Protein AF-A0A9J6GWI2-F1 (afdb_monomer_lite)

Sequence (89 aa):
MVHKEEVEEFGAKRQRTLDTTVAVFRQQQATKHKYPASSDLQKSFNRYVAEMVALVGLPLSVTKGLGFRRLIEFLKPELNPPSPRTISR

Radius of gyration: 20.44 Å; chains: 1; bounding box: 37×45×56 Å

Structure (mmCIF, N/CA/C/O backbone):
data_AF-A0A9J6GWI2-F1
#
_entry.id   AF-A0A9J6GWI2-F1
#
loop_
_atom_site.group_PDB
_atom_site.id
_atom_site.type_symbol
_atom_site.label_atom_id
_atom_site.label_alt_id
_atom_site.label_comp_id
_atom_site.label_asym_id
_atom_site.label_entity_id
_atom_site.label_seq_id
_atom_site.pdbx_PDB_ins_code
_atom_site.Cartn_x
_atom_site.Cartn_y
_atom_site.Cartn_z
_atom_site.occupancy
_atom_site.B_iso_or_equiv
_atom_site.auth_seq_id
_atom_site.auth_comp_id
_atom_site.auth_asym_id
_atom_site.auth_atom_id
_atom_site.pdbx_PDB_model_num
ATOM 1 N N . MET A 1 1 ? -23.647 -30.050 42.233 1.00 51.50 1 MET A N 1
ATOM 2 C CA . MET A 1 1 ? -24.190 -29.292 41.081 1.00 51.50 1 MET A CA 1
ATOM 3 C C . MET A 1 1 ? -23.638 -27.857 40.983 1.00 51.50 1 MET A C 1
ATOM 5 O O . MET A 1 1 ? -24.237 -27.055 40.295 1.00 51.50 1 MET A O 1
ATOM 9 N N . VAL A 1 2 ? -22.483 -27.524 41.585 1.00 53.97 2 VAL A N 1
ATOM 10 C CA . VAL A 1 2 ? -22.013 -26.118 41.695 1.00 53.97 2 VAL A CA 1
ATOM 11 C C . VAL A 1 2 ? -20.956 -25.734 40.638 1.00 53.97 2 VAL A C 1
ATOM 13 O O . VAL A 1 2 ? -20.744 -24.567 40.363 1.00 53.97 2 VAL A O 1
ATOM 16 N N . HIS A 1 3 ? -20.323 -26.698 39.962 1.00 54.44 3 HIS A N 1
ATOM 17 C CA . HIS A 1 3 ? -19.162 -26.416 39.098 1.00 54.44 3 HIS A CA 1
ATOM 18 C C . HIS A 1 3 ? -19.468 -26.078 37.632 1.00 54.44 3 HIS A C 1
ATOM 20 O O . HIS A 1 3 ? -18.537 -25.850 36.867 1.00 54.44 3 HIS A O 1
ATOM 26 N N . LYS A 1 4 ? -20.737 -26.069 37.202 1.00 55.97 4 LYS A N 1
ATOM 27 C CA . LYS A 1 4 ? -21.086 -25.800 35.793 1.00 55.97 4 LYS A CA 1
ATOM 28 C C . LYS A 1 4 ? -21.348 -24.317 35.507 1.00 55.97 4 LYS A C 1
ATOM 30 O O . LYS A 1 4 ? -20.991 -23.853 34.432 1.00 55.97 4 LYS A O 1
ATOM 35 N N . GLU A 1 5 ? -21.905 -23.580 36.468 1.00 55.75 5 GLU A N 1
ATOM 36 C CA . GLU A 1 5 ? -22.271 -22.167 36.283 1.00 55.75 5 GLU A CA 1
ATOM 37 C C . GLU A 1 5 ? -21.055 -21.228 36.318 1.00 55.75 5 GLU A C 1
ATOM 39 O O . GLU A 1 5 ? -20.951 -20.330 35.485 1.00 55.75 5 GLU A O 1
ATOM 44 N N . GLU A 1 6 ? -20.076 -21.475 37.196 1.00 53.91 6 GLU A N 1
ATOM 45 C CA . GLU A 1 6 ? -18.881 -20.620 37.295 1.00 53.91 6 GLU A CA 1
ATOM 46 C C . GLU A 1 6 ? -18.010 -20.659 36.027 1.00 53.91 6 GLU A C 1
ATOM 48 O O . GLU A 1 6 ? -17.383 -19.663 35.665 1.00 53.91 6 GLU A O 1
ATOM 53 N N . VAL A 1 7 ? -17.989 -21.792 35.315 1.00 57.25 7 VAL A N 1
ATOM 54 C CA . VAL A 1 7 ? -17.186 -21.967 34.093 1.00 57.25 7 VAL A CA 1
ATOM 55 C C . VAL A 1 7 ? -17.801 -21.210 32.911 1.00 57.25 7 VAL A C 1
ATOM 57 O O . VAL A 1 7 ? -17.069 -20.591 32.132 1.00 57.25 7 VAL A O 1
ATOM 60 N N . GLU A 1 8 ? -19.132 -21.199 32.793 1.00 57.44 8 GLU A N 1
ATOM 61 C CA . GLU A 1 8 ? -19.826 -20.424 31.756 1.00 57.44 8 GLU A CA 1
ATOM 62 C C . GLU A 1 8 ? -19.713 -18.917 31.997 1.00 57.44 8 GLU A C 1
ATOM 64 O O . GLU A 1 8 ? -19.461 -18.157 31.057 1.00 57.44 8 GLU A O 1
ATOM 69 N N . GLU A 1 9 ? -19.809 -18.472 33.252 1.00 61.28 9 GLU A N 1
ATOM 70 C CA . GLU A 1 9 ? -19.685 -17.053 33.588 1.00 61.28 9 GLU A CA 1
ATOM 71 C C . GLU A 1 9 ? -18.264 -16.522 33.315 1.00 61.28 9 GLU A C 1
ATOM 73 O O . GLU A 1 9 ? -18.085 -15.398 32.830 1.00 61.28 9 GLU A O 1
ATOM 78 N N . PHE A 1 10 ? -17.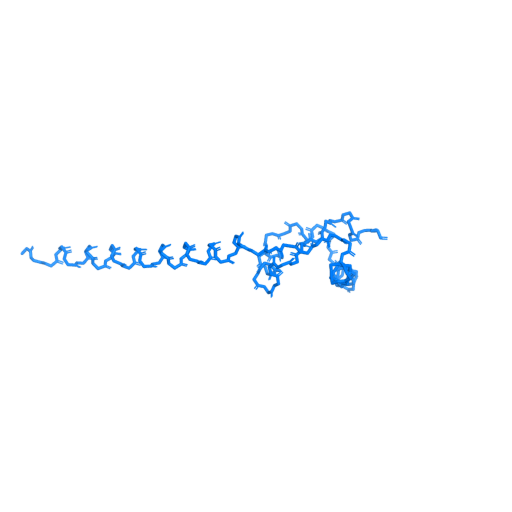240 -17.348 33.557 1.00 60.31 10 PHE A N 1
ATOM 79 C CA . PHE A 1 10 ? -15.847 -17.009 33.256 1.00 60.31 10 PHE A CA 1
ATOM 80 C C . PHE A 1 10 ? -15.574 -16.942 31.745 1.00 60.31 10 PHE A C 1
ATOM 82 O O . PHE A 1 10 ? -14.874 -16.036 31.279 1.00 60.31 10 PHE A O 1
ATOM 89 N N . GLY A 1 11 ? -16.159 -17.862 30.969 1.00 64.06 11 GLY A N 1
ATOM 90 C CA . GLY A 1 11 ? -16.116 -17.840 29.505 1.00 64.06 11 GLY A CA 1
ATOM 91 C C . GLY A 1 11 ? -16.796 -16.595 28.928 1.00 64.06 11 GLY A C 1
ATOM 92 O O . GLY A 1 11 ? -16.204 -15.885 28.114 1.00 64.06 11 GLY A O 1
ATOM 93 N N . ALA A 1 12 ? -17.988 -16.258 29.427 1.00 64.94 12 ALA A N 1
ATOM 94 C CA . ALA A 1 12 ? -18.744 -15.082 29.001 1.00 64.94 12 ALA A CA 1
ATOM 95 C C . ALA A 1 12 ? -18.029 -13.757 29.331 1.00 64.94 12 ALA A C 1
ATOM 97 O O . ALA A 1 12 ? -18.024 -12.832 28.512 1.00 64.94 12 ALA A O 1
ATOM 98 N N . LYS A 1 13 ? -17.380 -13.659 30.502 1.00 65.50 13 LYS A N 1
ATOM 99 C CA . LYS A 1 13 ? -16.577 -12.483 30.888 1.00 65.50 13 LYS A CA 1
ATOM 100 C C . LYS A 1 13 ? -15.358 -12.296 29.980 1.00 65.50 13 LYS A C 1
ATOM 102 O O . LYS A 1 13 ? -15.094 -11.167 29.570 1.00 65.50 13 LYS A O 1
ATOM 107 N N . ARG A 1 14 ? -14.653 -13.378 29.618 1.00 61.94 14 ARG A N 1
ATOM 108 C CA . ARG A 1 14 ? -13.515 -13.329 28.676 1.00 61.94 14 ARG A CA 1
ATOM 109 C C . ARG A 1 14 ? -13.933 -12.974 27.250 1.00 61.94 14 ARG A C 1
ATOM 111 O O . ARG A 1 14 ? -13.234 -12.214 26.587 1.00 61.94 14 ARG A O 1
ATOM 118 N N . GLN A 1 15 ? -15.063 -13.498 26.782 1.00 63.69 15 GLN A N 1
ATOM 119 C CA . GLN A 1 15 ? -15.583 -13.164 25.456 1.00 63.69 15 GLN A CA 1
ATOM 120 C C . GLN A 1 15 ? -15.923 -11.668 25.375 1.00 63.69 15 GLN A C 1
ATOM 122 O O . GLN A 1 15 ? -15.455 -10.973 24.479 1.00 63.69 15 GLN A O 1
ATOM 127 N N . ARG A 1 16 ? -16.630 -11.139 26.387 1.00 65.81 16 ARG A N 1
ATOM 128 C CA . ARG A 1 16 ? -16.970 -9.709 26.467 1.00 65.81 16 ARG A CA 1
ATOM 129 C C . ARG A 1 16 ? -15.745 -8.806 26.500 1.00 65.81 16 ARG A C 1
ATOM 131 O O . ARG A 1 16 ? -15.762 -7.760 25.853 1.00 65.81 16 ARG A O 1
ATOM 138 N N . THR A 1 17 ? -14.694 -9.164 27.238 1.00 69.25 17 THR A N 1
ATOM 139 C CA . THR A 1 17 ? -13.469 -8.353 27.256 1.00 69.25 17 THR A CA 1
ATOM 140 C C . THR A 1 17 ? -12.769 -8.370 25.902 1.00 69.25 17 THR A C 1
ATOM 142 O O . THR A 1 17 ? -12.395 -7.300 25.429 1.00 69.25 17 THR A O 1
ATOM 145 N N . LEU A 1 18 ? -12.679 -9.524 25.234 1.00 64.56 18 LEU A N 1
ATOM 146 C CA . LEU A 1 18 ? -12.139 -9.625 23.873 1.00 64.56 18 LEU A CA 1
ATOM 147 C C . LEU A 1 18 ? -12.946 -8.794 22.868 1.00 64.56 18 LEU A C 1
ATOM 149 O O . LEU A 1 18 ? -12.363 -8.007 22.122 1.00 64.56 18 LEU A O 1
ATOM 153 N N . ASP A 1 19 ? -14.274 -8.903 22.887 1.00 68.00 19 ASP A N 1
ATOM 154 C CA . ASP A 1 19 ? -15.157 -8.134 22.005 1.00 68.00 19 ASP A CA 1
ATOM 155 C C . ASP A 1 19 ? -15.022 -6.626 22.250 1.00 68.00 19 ASP A C 1
ATOM 157 O O . ASP A 1 19 ? -14.963 -5.836 21.305 1.00 68.00 19 ASP A O 1
ATOM 161 N N . THR A 1 20 ? -14.880 -6.220 23.515 1.00 70.00 20 THR A N 1
ATOM 162 C CA . THR A 1 20 ? -14.656 -4.817 23.891 1.00 70.00 20 THR A CA 1
ATOM 163 C C . THR A 1 20 ? -13.297 -4.325 23.396 1.00 70.00 20 THR A C 1
ATOM 165 O O . THR A 1 20 ? -13.207 -3.240 22.823 1.00 70.00 20 THR A O 1
ATOM 168 N N . THR A 1 21 ? -12.232 -5.119 23.542 1.00 63.94 21 THR A N 1
ATOM 169 C CA . THR A 1 21 ? -10.899 -4.768 23.028 1.00 63.94 21 THR A CA 1
ATOM 170 C C . THR A 1 21 ? -10.904 -4.631 21.504 1.00 63.94 21 THR A C 1
ATOM 172 O O . THR A 1 21 ? -10.349 -3.668 20.972 1.00 63.94 21 THR A O 1
ATOM 175 N N . VAL A 1 22 ? -11.579 -5.537 20.791 1.00 69.50 22 VAL A N 1
ATOM 176 C CA . VAL A 1 22 ? -11.731 -5.465 19.328 1.00 69.50 22 VAL A CA 1
ATOM 177 C C . VAL A 1 22 ? -12.545 -4.234 18.918 1.00 69.50 22 VAL A C 1
ATOM 179 O O . VAL A 1 22 ? -12.188 -3.563 17.947 1.00 69.50 22 VAL A O 1
ATOM 182 N N . ALA A 1 23 ? -13.606 -3.900 19.654 1.00 68.62 23 ALA A N 1
ATOM 183 C CA . ALA A 1 23 ? -14.422 -2.717 19.396 1.00 68.62 23 ALA A CA 1
ATOM 184 C C . ALA A 1 23 ? -13.632 -1.413 19.596 1.00 68.62 23 ALA A C 1
ATOM 186 O O . ALA A 1 23 ? -13.659 -0.550 18.719 1.00 68.62 23 ALA A O 1
ATOM 187 N N . VAL A 1 24 ? -12.861 -1.299 20.682 1.00 66.62 24 VAL A N 1
ATOM 188 C CA . VAL A 1 24 ? -11.991 -0.138 20.945 1.00 66.62 24 VAL A CA 1
ATOM 189 C C . VAL A 1 24 ? -10.918 -0.003 19.863 1.00 66.62 24 VAL A C 1
ATOM 191 O O . VAL A 1 24 ? -10.676 1.098 19.368 1.00 66.62 24 VAL A O 1
ATOM 194 N N . PHE A 1 25 ? -10.323 -1.116 19.424 1.00 63.72 25 PHE A N 1
ATOM 195 C CA . PHE A 1 25 ? -9.332 -1.106 18.347 1.00 63.72 25 PHE A CA 1
ATOM 196 C C . PHE A 1 25 ? -9.934 -0.641 17.010 1.00 63.72 25 PHE A C 1
ATOM 198 O O . PHE A 1 25 ? -9.349 0.195 16.321 1.00 63.72 25 PHE A O 1
ATOM 205 N N . ARG A 1 26 ? -11.142 -1.110 16.665 1.00 64.81 26 ARG A N 1
ATOM 206 C CA . ARG A 1 26 ? -11.881 -0.648 15.475 1.00 64.81 26 ARG A CA 1
ATOM 207 C C . ARG A 1 26 ? -12.265 0.830 15.569 1.00 64.81 26 ARG A C 1
ATOM 209 O O . ARG A 1 26 ? -12.149 1.553 14.583 1.00 64.81 26 ARG A O 1
ATOM 216 N N . GLN A 1 27 ? -12.681 1.297 16.744 1.00 62.38 27 GLN A N 1
ATOM 217 C CA . GLN A 1 27 ? -13.061 2.693 16.960 1.00 62.38 27 GLN A CA 1
ATOM 218 C C . GLN A 1 27 ? -11.860 3.643 16.836 1.00 62.38 27 GLN A C 1
ATOM 220 O O . GLN A 1 27 ? -11.985 4.704 16.230 1.00 62.38 27 GLN A O 1
ATOM 225 N N . GLN A 1 28 ? -10.678 3.240 17.317 1.00 60.66 28 GLN A N 1
ATOM 226 C CA . GLN A 1 28 ? -9.435 4.004 17.139 1.00 60.66 28 GLN A CA 1
ATOM 227 C C . GLN A 1 28 ? -8.944 4.044 15.684 1.00 60.66 28 GLN A C 1
ATOM 229 O O . GLN A 1 28 ? -8.199 4.950 15.313 1.00 60.66 28 GLN A O 1
ATOM 234 N N . GLN A 1 29 ? -9.331 3.079 14.847 1.00 60.78 29 GLN A N 1
ATOM 235 C CA . GLN A 1 29 ? -9.036 3.103 13.411 1.00 60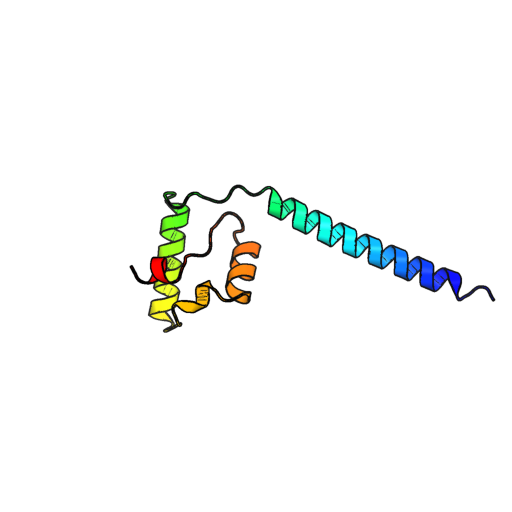.78 29 GLN A CA 1
ATOM 236 C C . GLN A 1 29 ? -10.016 3.988 12.626 1.00 60.78 29 GLN A C 1
ATOM 238 O O . GLN A 1 29 ? -9.615 4.621 11.651 1.00 60.78 29 GLN A O 1
ATOM 243 N N . ALA A 1 30 ? -11.275 4.083 13.064 1.00 56.97 30 ALA A N 1
ATOM 244 C CA . ALA A 1 30 ? -12.331 4.819 12.367 1.00 56.97 30 ALA A CA 1
ATOM 245 C C . ALA A 1 30 ? -12.182 6.354 12.415 1.00 56.97 30 ALA A C 1
ATOM 247 O O . ALA A 1 30 ? -12.761 7.045 11.580 1.00 56.97 30 ALA A O 1
ATOM 248 N N . THR A 1 31 ? -11.405 6.900 13.354 1.00 56.50 31 THR A N 1
ATOM 249 C CA . THR A 1 31 ? -11.225 8.355 13.535 1.00 56.50 31 THR A CA 1
ATOM 250 C C . THR A 1 31 ? -9.992 8.927 12.833 1.00 56.50 31 THR A C 1
ATOM 252 O O . THR A 1 31 ? -9.709 10.119 12.955 1.00 56.50 31 THR A O 1
ATOM 255 N N . LYS A 1 32 ? -9.238 8.110 12.088 1.00 63.06 32 LYS A N 1
ATOM 256 C CA . LYS A 1 32 ? -7.986 8.554 11.464 1.00 63.06 32 LYS A CA 1
ATOM 257 C C . LYS A 1 32 ? -8.260 9.241 10.131 1.00 63.06 32 LYS A C 1
ATOM 259 O O . LYS A 1 32 ? -8.684 8.611 9.162 1.00 63.06 32 LYS A O 1
ATOM 264 N N . HIS A 1 33 ? -7.995 10.544 10.082 1.00 74.50 33 HIS A N 1
ATOM 265 C CA . HIS A 1 33 ? -8.024 11.306 8.841 1.00 74.50 33 HIS A CA 1
ATOM 266 C C . HIS A 1 33 ? -6.980 10.750 7.873 1.00 74.50 33 HIS A C 1
ATOM 268 O O . HIS A 1 33 ? -5.781 10.757 8.139 1.00 74.50 33 HIS A O 1
ATOM 274 N N . LYS A 1 34 ? -7.456 10.254 6.735 1.00 84.19 34 LYS A N 1
ATOM 275 C CA . LYS A 1 34 ? -6.596 9.760 5.667 1.00 84.19 34 LYS A CA 1
ATOM 276 C C . LYS A 1 34 ? -5.979 10.923 4.904 1.00 84.19 34 LYS A C 1
ATOM 278 O O . LYS A 1 34 ? -6.669 11.892 4.584 1.00 84.19 34 LYS A O 1
ATOM 283 N N . TYR A 1 35 ? -4.701 10.803 4.561 1.00 86.31 35 TYR A N 1
ATOM 284 C CA . TYR A 1 35 ? -4.017 11.813 3.768 1.00 86.31 35 TYR A CA 1
ATOM 285 C C . TYR A 1 35 ? -4.663 11.955 2.382 1.00 86.31 35 TYR A C 1
ATOM 287 O O . TYR A 1 35 ? -4.972 10.947 1.734 1.00 86.31 35 TYR A O 1
ATOM 295 N N . PRO A 1 36 ? -4.843 13.193 1.887 1.00 88.62 36 PRO A N 1
ATOM 296 C CA . PRO A 1 36 ? -5.328 13.411 0.535 1.00 88.62 36 PRO A CA 1
ATOM 297 C C . PRO A 1 36 ? -4.302 12.907 -0.484 1.00 88.62 36 PRO A C 1
ATOM 299 O O . PRO A 1 36 ? -3.096 12.929 -0.240 1.00 88.62 36 PRO A O 1
ATOM 302 N N . ALA A 1 37 ? -4.779 12.509 -1.665 1.00 83.56 37 ALA A N 1
ATOM 303 C CA . ALA A 1 37 ? -3.931 12.009 -2.750 1.00 83.56 37 ALA A CA 1
ATOM 304 C C . ALA A 1 37 ? -2.832 12.999 -3.184 1.00 83.56 37 ALA A C 1
ATOM 306 O O . ALA A 1 37 ? -1.792 12.586 -3.690 1.00 83.56 37 ALA A O 1
ATOM 307 N N . SER A 1 38 ? -3.066 14.298 -2.988 1.00 88.31 38 SER A N 1
ATOM 308 C CA . SER A 1 38 ? -2.141 15.377 -3.324 1.00 88.31 38 SER A CA 1
ATOM 309 C C . SER A 1 38 ? -1.049 15.622 -2.279 1.00 88.31 38 SER A C 1
ATOM 311 O O . SER A 1 38 ? -0.124 16.375 -2.585 1.00 88.31 38 SER A O 1
ATOM 313 N N . SER A 1 39 ? -1.123 15.017 -1.085 1.00 93.94 39 SER A N 1
ATOM 314 C CA . SER A 1 39 ? -0.119 15.247 -0.042 1.00 93.94 39 SER A CA 1
ATOM 315 C C . SER A 1 39 ? 1.238 14.666 -0.439 1.00 93.94 39 SER A C 1
ATOM 317 O O . SER A 1 39 ? 1.326 13.602 -1.059 1.00 93.94 39 SER A O 1
ATOM 319 N N . ASP A 1 40 ? 2.317 15.345 -0.057 1.00 94.19 40 ASP A N 1
ATOM 320 C CA . ASP A 1 40 ? 3.672 14.902 -0.400 1.00 94.19 40 ASP A CA 1
ATOM 321 C C . ASP A 1 40 ? 4.030 13.573 0.266 1.00 94.19 40 ASP A C 1
ATOM 323 O O . ASP A 1 40 ? 4.731 12.745 -0.322 1.00 94.19 40 ASP A O 1
ATOM 327 N N . LEU A 1 41 ? 3.457 13.313 1.445 1.00 93.06 41 LEU A N 1
ATOM 328 C CA . LEU A 1 41 ? 3.578 12.028 2.120 1.00 93.06 41 LEU A CA 1
ATOM 329 C C . LEU A 1 41 ? 2.905 10.904 1.316 1.00 93.06 41 LEU A C 1
ATOM 331 O O . LEU A 1 41 ? 3.501 9.847 1.119 1.00 93.06 41 LEU A O 1
ATOM 335 N N . GLN A 1 42 ? 1.694 11.134 0.796 1.00 94.25 42 GLN A N 1
ATOM 336 C CA . GLN A 1 42 ? 0.975 10.148 -0.013 1.00 94.25 42 GLN A CA 1
ATOM 337 C C . GLN A 1 42 ? 1.663 9.916 -1.366 1.00 94.25 42 GLN A C 1
ATOM 339 O O . GLN A 1 42 ? 1.743 8.774 -1.821 1.00 94.25 42 GLN A O 1
ATOM 344 N N . LYS A 1 43 ? 2.209 10.965 -1.995 1.00 94.81 43 LYS A N 1
ATOM 345 C CA . LYS A 1 43 ? 3.011 10.841 -3.226 1.00 94.81 43 LYS A CA 1
ATOM 346 C C . LYS A 1 43 ? 4.279 10.021 -2.994 1.00 94.81 43 LYS A C 1
ATOM 348 O O . LYS A 1 43 ? 4.547 9.097 -3.758 1.00 94.81 43 LYS A O 1
ATOM 353 N N . SER A 1 44 ? 5.019 10.323 -1.927 1.00 95.62 44 SER A N 1
ATOM 354 C CA . SER A 1 44 ? 6.237 9.590 -1.558 1.00 95.62 44 SER A CA 1
ATOM 355 C C . SER A 1 44 ? 5.929 8.125 -1.264 1.00 95.62 44 SER A C 1
ATOM 357 O O . SER A 1 44 ? 6.606 7.234 -1.768 1.00 95.62 44 SER A O 1
ATOM 359 N N . PHE A 1 45 ? 4.842 7.860 -0.536 1.00 95.50 45 PHE A N 1
ATOM 360 C CA . PHE A 1 45 ? 4.378 6.499 -0.292 1.00 95.50 45 PHE A CA 1
ATOM 361 C C . PHE A 1 45 ? 4.052 5.750 -1.590 1.00 95.50 45 PHE A C 1
ATOM 363 O O . PHE A 1 45 ? 4.533 4.635 -1.788 1.00 95.50 45 PHE A O 1
ATOM 370 N N . ASN A 1 46 ? 3.287 6.363 -2.500 1.00 95.25 46 ASN A N 1
ATOM 371 C CA . ASN A 1 46 ? 2.965 5.750 -3.789 1.00 95.25 46 ASN A CA 1
ATOM 372 C C . ASN A 1 46 ? 4.238 5.412 -4.580 1.00 95.25 46 ASN A C 1
ATOM 374 O O . ASN A 1 46 ? 4.326 4.320 -5.139 1.00 95.25 46 ASN A O 1
ATOM 378 N N . ARG A 1 47 ? 5.226 6.317 -4.578 1.00 95.69 47 ARG A N 1
ATOM 379 C CA . ARG A 1 47 ? 6.524 6.109 -5.228 1.00 95.69 47 ARG A CA 1
ATOM 380 C C . ARG A 1 47 ? 7.279 4.920 -4.631 1.00 95.69 47 ARG A C 1
ATOM 382 O O . ARG A 1 47 ? 7.694 4.050 -5.385 1.00 95.69 47 ARG A O 1
ATOM 389 N N . TYR A 1 48 ? 7.404 4.832 -3.306 1.00 95.50 48 TYR A N 1
ATOM 390 C CA . TYR A 1 48 ? 8.110 3.714 -2.667 1.00 95.50 48 TYR A CA 1
ATOM 391 C C . TYR A 1 48 ? 7.430 2.366 -2.905 1.00 95.50 48 TYR A C 1
ATOM 393 O O . TYR A 1 48 ? 8.105 1.356 -3.092 1.00 95.50 48 TYR A O 1
ATOM 401 N N . VAL A 1 49 ? 6.095 2.331 -2.945 1.00 95.25 49 VAL A N 1
ATOM 402 C CA . VAL A 1 49 ? 5.372 1.106 -3.313 1.00 95.25 49 VAL A CA 1
ATOM 403 C C . VAL A 1 49 ? 5.652 0.732 -4.771 1.00 95.25 49 VAL A C 1
ATOM 405 O O . VAL A 1 49 ? 5.840 -0.447 -5.056 1.00 95.25 49 VAL A O 1
ATOM 408 N N . ALA A 1 50 ? 5.728 1.706 -5.681 1.00 95.50 50 ALA A N 1
ATOM 409 C CA . ALA A 1 50 ? 6.115 1.466 -7.072 1.00 95.50 50 ALA A CA 1
ATOM 410 C C . ALA A 1 50 ? 7.537 0.906 -7.189 1.00 95.50 50 ALA A C 1
ATOM 412 O O . ALA A 1 50 ? 7.742 -0.100 -7.866 1.00 95.50 50 ALA A O 1
ATOM 413 N N . GLU A 1 51 ? 8.494 1.504 -6.479 1.00 96.00 51 GLU A N 1
ATOM 414 C CA . GLU A 1 51 ? 9.882 1.039 -6.434 1.00 96.00 51 GLU A CA 1
ATOM 415 C C . GLU A 1 51 ? 9.970 -0.390 -5.878 1.00 96.00 51 GLU A C 1
ATOM 417 O O . GLU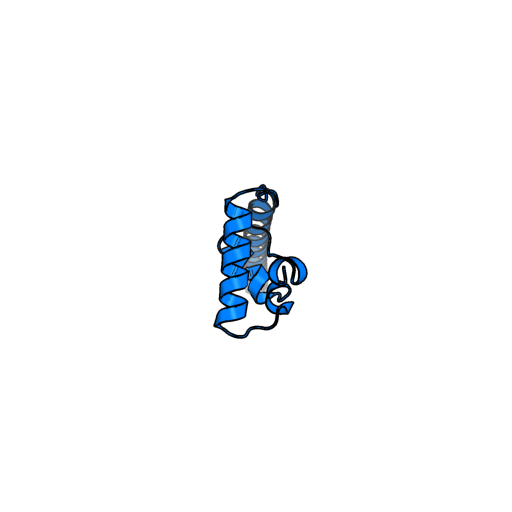 A 1 51 ? 10.596 -1.244 -6.500 1.00 96.00 51 GLU A O 1
ATOM 422 N N . MET A 1 52 ? 9.276 -0.698 -4.777 1.00 94.94 52 MET A N 1
ATOM 423 C CA . MET A 1 52 ? 9.201 -2.060 -4.228 1.00 94.94 52 MET A CA 1
ATOM 424 C C . MET A 1 52 ? 8.658 -3.055 -5.262 1.00 94.94 52 MET A C 1
ATOM 426 O O . MET A 1 52 ? 9.215 -4.139 -5.431 1.00 94.94 52 MET A O 1
ATOM 430 N N . VAL A 1 53 ?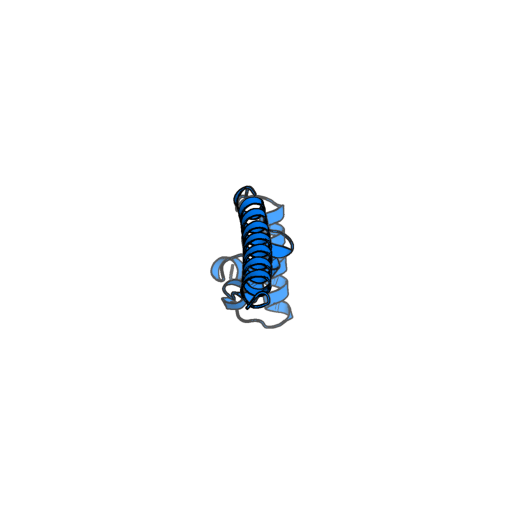 7.573 -2.700 -5.955 1.00 94.56 53 VAL A N 1
ATOM 431 C CA . VAL A 1 53 ? 6.957 -3.571 -6.963 1.00 94.56 53 VAL A CA 1
ATOM 432 C C . VAL A 1 53 ? 7.912 -3.831 -8.127 1.00 94.56 53 VAL A C 1
ATOM 434 O O . VAL A 1 53 ? 8.071 -4.984 -8.525 1.00 94.56 53 VAL A O 1
ATOM 437 N N . ALA A 1 54 ? 8.576 -2.791 -8.631 1.00 94.44 54 ALA A N 1
ATOM 438 C CA . ALA A 1 54 ? 9.508 -2.895 -9.749 1.00 94.44 54 ALA A CA 1
ATOM 439 C C . ALA A 1 54 ? 10.786 -3.668 -9.383 1.00 94.44 54 ALA A C 1
ATOM 441 O O . ALA A 1 54 ? 11.189 -4.564 -10.120 1.00 94.44 54 ALA A O 1
ATOM 442 N N . LEU A 1 55 ? 11.402 -3.356 -8.238 1.00 95.88 55 LEU A N 1
ATOM 443 C CA . LEU A 1 55 ? 12.677 -3.948 -7.817 1.00 95.88 55 LEU A CA 1
ATOM 444 C C . LEU A 1 55 ? 12.545 -5.421 -7.419 1.00 95.88 55 LEU A C 1
ATOM 446 O O . LEU A 1 55 ? 13.454 -6.206 -7.670 1.00 95.88 55 LEU A O 1
ATOM 450 N N . VAL A 1 56 ? 11.422 -5.803 -6.804 1.00 94.50 56 VAL A N 1
ATOM 451 C CA . VAL A 1 56 ? 11.176 -7.185 -6.351 1.00 94.50 56 VAL A CA 1
ATOM 452 C C . VAL A 1 56 ? 10.463 -8.018 -7.430 1.00 94.50 56 VAL A C 1
ATOM 454 O O . VAL A 1 56 ? 10.317 -9.228 -7.284 1.00 94.50 56 VAL A O 1
ATOM 457 N N . GLY A 1 57 ? 10.018 -7.398 -8.529 1.00 92.69 57 GLY A N 1
ATOM 458 C CA . GLY A 1 57 ? 9.285 -8.086 -9.596 1.00 92.69 57 GLY A CA 1
ATOM 459 C C . GLY A 1 57 ? 7.896 -8.559 -9.159 1.00 92.69 57 GLY A C 1
ATOM 460 O O . GLY A 1 57 ? 7.428 -9.617 -9.581 1.00 92.69 57 GLY A O 1
ATOM 461 N N . LEU A 1 58 ? 7.234 -7.803 -8.279 1.00 93.88 58 LEU A N 1
ATOM 462 C CA . LEU A 1 58 ? 5.899 -8.146 -7.796 1.00 93.88 58 LEU A CA 1
ATOM 463 C C . LEU A 1 58 ? 4.831 -7.784 -8.839 1.00 93.88 58 LEU A C 1
ATOM 465 O O . LEU A 1 58 ? 4.989 -6.834 -9.607 1.00 93.88 58 LEU A O 1
ATOM 469 N N . PRO A 1 59 ? 3.688 -8.484 -8.861 1.00 94.81 59 PRO A N 1
ATOM 470 C CA . PRO A 1 59 ? 2.576 -8.070 -9.699 1.00 94.81 59 PRO A CA 1
ATOM 471 C C . PRO A 1 59 ? 1.970 -6.761 -9.174 1.00 94.81 59 PRO A C 1
ATOM 473 O O . PRO A 1 59 ? 1.795 -6.584 -7.967 1.00 94.81 59 PRO A O 1
ATOM 476 N N . LEU A 1 60 ? 1.521 -5.882 -10.077 1.00 92.75 60 LEU A N 1
ATOM 477 C CA . LEU A 1 60 ? 0.821 -4.634 -9.717 1.00 92.75 60 LEU A CA 1
ATOM 478 C C . LEU A 1 60 ? -0.413 -4.872 -8.824 1.00 92.75 60 LEU A C 1
ATOM 480 O O . LEU A 1 60 ? -0.845 -3.982 -8.094 1.00 92.75 60 LEU A O 1
ATOM 484 N N . SER A 1 61 ? -1.000 -6.073 -8.874 1.00 94.31 61 SER A N 1
ATOM 485 C CA . SER A 1 61 ? -2.134 -6.480 -8.041 1.00 94.31 61 SER A CA 1
ATOM 486 C C . SER A 1 61 ? -1.790 -6.647 -6.558 1.00 94.31 61 SER A C 1
ATOM 488 O O . SER A 1 61 ? -2.718 -6.714 -5.750 1.00 94.31 61 SER A O 1
ATOM 490 N N . VAL A 1 62 ? -0.507 -6.657 -6.169 1.00 94.19 62 VAL A N 1
ATOM 491 C CA . VAL A 1 62 ? -0.079 -6.831 -4.769 1.00 94.19 62 VAL A CA 1
ATOM 492 C C . VAL A 1 62 ? -0.728 -5.807 -3.833 1.00 94.19 62 VAL A C 1
ATOM 494 O O . VAL A 1 62 ? -1.134 -6.149 -2.724 1.00 94.19 62 VAL A O 1
ATOM 497 N N . THR A 1 63 ? -0.960 -4.579 -4.308 1.00 92.94 63 THR A N 1
ATOM 498 C CA . THR A 1 63 ? -1.578 -3.507 -3.512 1.00 92.94 63 THR A CA 1
ATOM 499 C C . THR A 1 63 ? -3.076 -3.718 -3.244 1.00 92.94 63 THR A C 1
ATOM 501 O O . THR A 1 63 ? -3.668 -3.083 -2.363 1.00 92.94 63 THR A O 1
ATOM 504 N N . LYS A 1 64 ? -3.714 -4.643 -3.975 1.00 92.75 64 LYS A N 1
ATOM 505 C CA . LYS A 1 64 ? -5.082 -5.116 -3.709 1.00 92.75 64 LYS A CA 1
ATOM 506 C C . LYS A 1 64 ? -5.121 -6.269 -2.703 1.00 92.75 64 LYS A C 1
ATOM 508 O O . LYS A 1 64 ? -6.194 -6.550 -2.174 1.00 92.75 64 LYS A O 1
ATOM 513 N N . GLY A 1 65 ? -3.989 -6.921 -2.439 1.00 94.12 65 GLY A N 1
ATOM 514 C CA . GLY A 1 65 ? -3.900 -8.050 -1.521 1.00 94.12 65 GLY A CA 1
ATOM 515 C C . GLY A 1 65 ? -4.309 -7.670 -0.098 1.00 94.12 65 GLY A C 1
ATOM 516 O O . GLY A 1 65 ? -3.910 -6.626 0.424 1.00 94.12 65 GLY A O 1
ATOM 517 N N . LEU A 1 66 ? -5.092 -8.536 0.551 1.00 93.44 66 LEU A N 1
ATOM 518 C CA . LEU A 1 66 ? -5.574 -8.305 1.917 1.00 93.44 66 LEU A CA 1
ATOM 519 C C . LEU A 1 66 ? -4.416 -8.153 2.915 1.00 93.44 66 LEU A C 1
ATOM 521 O O . LEU A 1 66 ? -4.468 -7.278 3.774 1.00 93.44 66 LEU A O 1
ATOM 525 N N . GLY A 1 67 ? -3.365 -8.967 2.772 1.00 93.81 67 GLY A N 1
ATOM 526 C CA . GLY A 1 67 ? -2.177 -8.904 3.627 1.00 93.81 67 GLY A CA 1
ATOM 527 C C . GLY A 1 67 ? -1.463 -7.555 3.538 1.00 93.81 67 GLY A C 1
ATOM 528 O O . GLY A 1 67 ? -1.227 -6.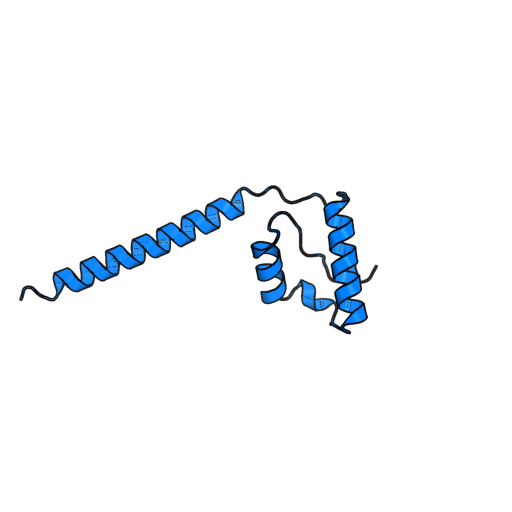924 4.562 1.00 93.81 67 GLY A O 1
ATOM 529 N N . PHE A 1 68 ? -1.214 -7.067 2.317 1.00 93.75 68 PHE A N 1
ATOM 530 C CA . PHE A 1 68 ? -0.614 -5.749 2.096 1.00 93.75 68 PHE A CA 1
ATOM 531 C C . PHE A 1 68 ? -1.464 -4.637 2.719 1.00 93.75 68 PHE A C 1
ATOM 533 O O . PHE A 1 68 ? -0.955 -3.809 3.467 1.00 93.75 68 PHE A O 1
ATOM 540 N N . ARG A 1 69 ? -2.780 -4.645 2.476 1.00 92.31 69 ARG A N 1
ATOM 541 C CA . ARG A 1 69 ? -3.693 -3.631 3.022 1.00 92.31 69 ARG A CA 1
ATOM 542 C C . ARG A 1 69 ? -3.699 -3.609 4.548 1.00 92.31 69 ARG A C 1
ATOM 544 O O . ARG A 1 69 ? -3.568 -2.533 5.119 1.00 92.31 69 ARG A O 1
ATOM 551 N N . ARG A 1 70 ? -3.785 -4.779 5.191 1.00 91.50 70 ARG A N 1
ATOM 552 C CA . ARG A 1 70 ? -3.729 -4.899 6.657 1.00 91.50 70 ARG A CA 1
ATOM 553 C C . ARG A 1 70 ? -2.390 -4.433 7.220 1.00 91.50 70 ARG A C 1
ATOM 555 O O . ARG A 1 70 ? -2.368 -3.791 8.261 1.00 91.50 70 ARG A O 1
ATOM 562 N N . LEU A 1 71 ? -1.287 -4.731 6.534 1.00 91.88 71 LEU A N 1
ATOM 563 C CA . LEU A 1 71 ? 0.041 -4.287 6.952 1.00 91.88 71 LEU A CA 1
ATOM 564 C C . LEU A 1 71 ? 0.157 -2.758 6.916 1.00 91.88 71 LEU A C 1
ATOM 566 O O . LEU A 1 71 ? 0.604 -2.158 7.889 1.00 91.88 71 LEU A O 1
ATOM 570 N N . ILE A 1 72 ? -0.281 -2.123 5.825 1.00 92.62 72 ILE A N 1
ATOM 571 C CA . ILE A 1 72 ? -0.273 -0.658 5.717 1.00 92.62 72 ILE A CA 1
ATOM 572 C C . ILE A 1 72 ? -1.214 -0.030 6.747 1.00 92.62 72 ILE A C 1
ATOM 574 O O . ILE A 1 72 ? -0.831 0.930 7.404 1.00 92.62 72 ILE A O 1
ATOM 578 N N . GLU A 1 73 ? -2.403 -0.596 6.950 1.00 89.69 73 GLU A N 1
ATOM 579 C CA . GLU A 1 73 ? -3.354 -0.133 7.967 1.00 89.69 73 GLU A CA 1
ATOM 580 C C . GLU A 1 73 ? -2.794 -0.247 9.394 1.00 89.69 73 GLU A C 1
ATOM 582 O O . GLU A 1 73 ? -3.023 0.632 10.222 1.00 89.69 73 GLU A O 1
ATOM 587 N N . PHE A 1 74 ? -2.011 -1.289 9.676 1.00 88.12 74 PHE A N 1
ATOM 588 C CA . PHE A 1 74 ? -1.337 -1.452 10.960 1.00 88.12 74 PHE A CA 1
ATOM 589 C C . PHE A 1 74 ? -0.189 -0.449 11.147 1.00 88.12 74 PHE A C 1
ATOM 591 O O . PHE A 1 74 ? -0.115 0.219 12.176 1.00 88.12 74 PHE A O 1
ATOM 598 N N . LEU A 1 75 ? 0.698 -0.322 10.155 1.00 89.50 75 LEU A N 1
ATOM 599 C CA . LEU A 1 75 ? 1.903 0.508 10.260 1.00 89.50 75 LEU A CA 1
ATOM 600 C C . LEU A 1 75 ? 1.606 2.008 10.134 1.00 89.50 75 LEU A C 1
ATOM 602 O O . LEU A 1 75 ? 2.170 2.825 10.864 1.00 89.50 75 LEU A O 1
ATOM 606 N N . LYS A 1 76 ? 0.771 2.379 9.161 1.00 89.94 76 LYS A N 1
ATOM 607 C CA . LYS A 1 76 ? 0.470 3.761 8.763 1.00 89.94 76 LYS A CA 1
ATOM 608 C C . LYS A 1 76 ? -0.994 3.879 8.302 1.00 89.94 76 LYS A C 1
ATOM 610 O O . LYS A 1 76 ? -1.251 4.070 7.114 1.00 89.94 76 LYS A O 1
ATOM 615 N N . PRO A 1 77 ? -1.962 3.825 9.234 1.00 88.81 77 PRO A N 1
ATOM 616 C CA . PRO A 1 77 ? -3.398 3.851 8.919 1.00 88.81 77 PRO A CA 1
ATOM 617 C C . PRO A 1 77 ? -3.885 5.124 8.212 1.00 88.81 77 PRO A C 1
ATOM 619 O O . PRO A 1 77 ? -4.940 5.124 7.584 1.00 88.81 77 PRO A O 1
ATOM 622 N N . GLU A 1 78 ? -3.126 6.211 8.309 1.00 90.19 78 GLU A N 1
ATOM 623 C CA . GLU A 1 78 ? -3.433 7.489 7.661 1.00 90.19 78 GLU A CA 1
ATOM 624 C C . GLU A 1 78 ? -3.106 7.474 6.157 1.00 90.19 78 GLU A C 1
ATOM 626 O O . GLU A 1 78 ? -3.579 8.332 5.412 1.00 90.19 78 GLU A O 1
ATOM 631 N N . LEU A 1 79 ? -2.315 6.503 5.683 1.00 91.50 79 LEU A N 1
ATOM 632 C CA . LEU A 1 79 ? -1.963 6.363 4.272 1.00 91.50 79 LEU A CA 1
ATOM 633 C C . LEU A 1 79 ? -2.992 5.527 3.518 1.00 91.50 79 LEU A C 1
ATOM 635 O O . LEU A 1 79 ? -3.523 4.530 4.009 1.00 91.50 79 LEU A O 1
ATOM 639 N N . ASN A 1 80 ? -3.231 5.904 2.266 1.00 91.56 80 ASN A N 1
ATOM 640 C CA . ASN A 1 80 ? -4.083 5.140 1.368 1.00 91.56 80 ASN A CA 1
ATOM 641 C C . ASN A 1 80 ? -3.246 4.181 0.520 1.00 91.56 80 ASN A C 1
ATOM 643 O O . ASN A 1 80 ? -2.403 4.656 -0.242 1.00 91.56 80 ASN A O 1
ATOM 647 N N . PRO A 1 81 ? -3.490 2.857 0.576 1.00 92.19 81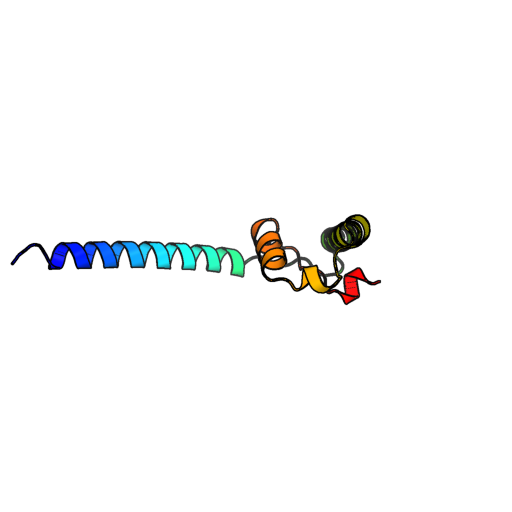 PRO A N 1
ATOM 648 C CA . PRO A 1 81 ? -2.861 1.910 -0.337 1.00 92.19 81 PRO A CA 1
ATOM 649 C C . PRO A 1 81 ? -3.079 2.322 -1.806 1.00 92.19 81 PRO A C 1
ATOM 651 O O . PRO A 1 81 ? -4.232 2.521 -2.209 1.00 92.19 81 PRO A O 1
ATOM 654 N N . PRO A 1 82 ? -2.017 2.450 -2.622 1.00 93.06 82 PRO A N 1
ATOM 655 C CA . PRO A 1 82 ? -2.144 2.885 -4.006 1.00 93.06 82 PRO A CA 1
ATOM 656 C C . PRO A 1 82 ? -2.855 1.837 -4.859 1.00 93.06 82 PRO A C 1
ATOM 658 O O . PRO A 1 82 ? -2.707 0.627 -4.673 1.00 93.06 82 PRO A O 1
ATOM 661 N N . SER A 1 83 ? -3.614 2.298 -5.851 1.00 92.50 83 SER A N 1
ATOM 662 C CA . SER A 1 83 ? -4.217 1.395 -6.829 1.00 92.50 83 SER A CA 1
ATOM 663 C C . SER A 1 83 ? -3.149 0.850 -7.792 1.00 92.50 83 SER A C 1
ATOM 665 O O . SER A 1 83 ? -2.173 1.552 -8.059 1.00 92.50 83 SER A O 1
ATOM 667 N N . PRO A 1 84 ? -3.347 -0.330 -8.410 1.00 92.06 84 PRO A N 1
ATOM 668 C CA . PRO A 1 84 ? -2.432 -0.829 -9.442 1.00 92.06 84 PRO A CA 1
ATOM 669 C C . PRO A 1 84 ? -2.206 0.175 -10.582 1.00 92.06 84 PRO A C 1
ATOM 671 O O . PRO A 1 84 ? -1.106 0.297 -11.104 1.00 92.06 84 PRO A O 1
ATOM 674 N N . ARG A 1 85 ? -3.239 0.958 -10.928 1.00 91.62 85 ARG A N 1
ATOM 675 C CA . ARG A 1 85 ? -3.151 2.016 -11.943 1.00 91.62 85 ARG A CA 1
ATOM 676 C C . ARG A 1 85 ? -2.270 3.184 -11.500 1.00 91.62 85 ARG A C 1
ATOM 678 O O . ARG A 1 85 ? -1.634 3.802 -12.339 1.00 91.62 85 ARG A O 1
ATOM 685 N N . THR A 1 86 ? -2.265 3.502 -10.207 1.00 89.69 86 THR A N 1
ATOM 686 C CA . THR A 1 86 ? -1.402 4.541 -9.627 1.00 89.69 86 THR A CA 1
ATOM 687 C C . THR A 1 86 ? 0.061 4.119 -9.675 1.00 89.69 86 THR A C 1
ATOM 689 O O . THR A 1 86 ? 0.908 4.956 -9.930 1.00 89.69 86 THR A O 1
ATOM 692 N N . ILE A 1 87 ? 0.332 2.832 -9.453 1.00 90.00 87 ILE A N 1
ATOM 693 C CA . ILE A 1 87 ? 1.683 2.259 -9.487 1.00 90.00 87 ILE A CA 1
ATOM 694 C C . ILE A 1 87 ? 2.215 2.086 -10.916 1.00 90.00 87 ILE A C 1
ATOM 696 O O . ILE A 1 87 ? 3.414 2.140 -11.135 1.00 90.00 87 ILE A O 1
ATOM 700 N N . SER A 1 88 ? 1.327 1.879 -11.889 1.00 87.56 88 SER A N 1
ATOM 701 C CA . SER A 1 88 ? 1.689 1.697 -13.300 1.00 87.56 88 SER A CA 1
ATOM 702 C C . SER A 1 88 ? 2.018 2.994 -14.055 1.00 87.56 88 SER A C 1
ATOM 704 O O . SER A 1 88 ? 2.394 2.905 -15.223 1.00 87.56 88 SER A O 1
ATOM 706 N N . ARG A 1 89 ? 1.764 4.168 -13.465 1.00 75.75 89 ARG A N 1
ATOM 707 C CA . ARG A 1 89 ? 2.001 5.482 -14.085 1.00 75.75 89 ARG A CA 1
ATOM 708 C C . ARG A 1 89 ? 3.388 5.988 -13.735 1.00 75.75 89 ARG A C 1
ATOM 710 O O . ARG A 1 89 ? 3.979 6.620 -14.631 1.00 75.75 89 ARG A O 1
#

Foldseek 3Di:
DPPPVVVVVVVVVVVVVVVVVVVVVVVVLVPAAADDCPDPVQVVVLVVVLVVCVVVVHQLCVLVDPVNVVVCCVPPSNHDRDHSVSSVD

Secondary structure (DSSP, 8-state):
--TTHHHHHHHHHHHHHHHHHHHHHHHHHHT-PPPPTTSHHHHHHHHHHHHHHHHHT--GGGGGSHHHHHHHHHH-TTSPPPPHHHHT-

pLDDT: mean 80.98, std 15.09, range [51.5, 96.0]

Organism: Haemaphysalis longicornis (NCBI:txid44386)